Protein AF-A0A662AGE9-F1 (afdb_monomer_lite)

Secondary structure (DSSP, 8-state):
-HHHHHHHHHHHT--SGGGHHHHHHHHHHHSTTTS-HHHHHHHHHHHH-

Foldseek 3Di:
DLVVLVVLCVVQVQQAPVCLVVSLVVCCVVCVVNDDSVVSSVSSVVRRD

Sequence (49 aa):
IQAIINKIIADTGASSMKDMGKVMGMASKQLAGKADNKIVSNIVRTLLG

Radius of gyration: 9.27 Å; chains: 1; bounding box: 23×18×21 Å

pLDDT: mean 89.92, std 3.52, range [73.38, 93.88]

Structure (mmCIF, N/CA/C/O backbone):
data_AF-A0A662AGE9-F1
#
_entry.id   AF-A0A662AGE9-F1
#
loop_
_atom_site.group_PDB
_atom_site.id
_atom_site.type_symbol
_atom_site.label_atom_id
_atom_site.label_alt_id
_atom_site.label_comp_id
_atom_site.label_asym_id
_atom_site.label_entity_id
_atom_site.label_seq_id
_atom_site.pdbx_PDB_ins_code
_atom_site.Cartn_x
_atom_site.Cartn_y
_atom_site.Cartn_z
_atom_site.occupancy
_atom_site.B_iso_or_equiv
_atom_site.auth_seq_id
_atom_site.auth_comp_id
_atom_site.auth_asym_id
_atom_site.auth_atom_id
_atom_site.pdbx_PDB_model_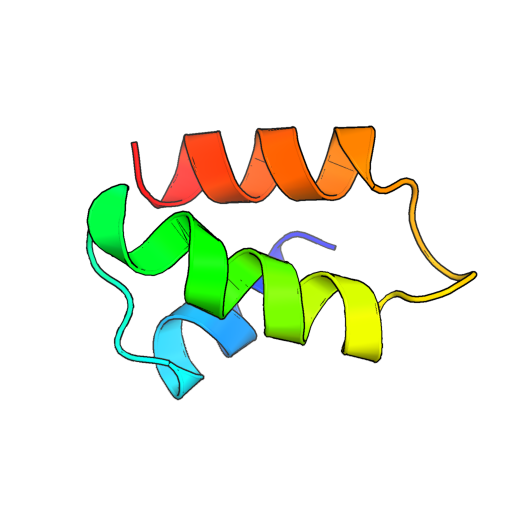num
ATOM 1 N N . ILE A 1 1 ? 2.734 3.448 -11.103 1.00 81.69 1 ILE A N 1
ATOM 2 C CA . ILE A 1 1 ? 3.089 3.307 -9.663 1.00 81.69 1 ILE A CA 1
ATOM 3 C C . ILE A 1 1 ? 1.842 3.297 -8.776 1.00 81.69 1 ILE A C 1
ATOM 5 O O . ILE A 1 1 ? 1.683 2.344 -8.029 1.00 81.69 1 ILE A O 1
ATOM 9 N N . GLN A 1 2 ? 0.921 4.263 -8.900 1.00 87.12 2 GLN A N 1
ATOM 10 C CA . GLN A 1 2 ? -0.340 4.280 -8.130 1.00 87.12 2 GLN A CA 1
ATOM 11 C C . GLN A 1 2 ? -1.138 2.968 -8.181 1.00 87.12 2 GLN A C 1
ATOM 13 O O . GLN A 1 2 ? -1.524 2.471 -7.133 1.00 87.12 2 GLN A O 1
ATOM 18 N N . ALA A 1 3 ? -1.324 2.358 -9.358 1.00 90.62 3 ALA A N 1
ATOM 19 C CA . ALA A 1 3 ? -2.041 1.080 -9.474 1.00 90.62 3 ALA A CA 1
ATOM 20 C C . ALA A 1 3 ? -1.397 -0.060 -8.659 1.00 90.62 3 ALA A C 1
ATOM 22 O O . ALA A 1 3 ? -2.100 -0.874 -8.070 1.00 90.62 3 ALA A O 1
ATOM 23 N N . ILE A 1 4 ? -0.061 -0.089 -8.585 1.00 91.06 4 ILE A N 1
ATOM 24 C CA . ILE A 1 4 ? 0.680 -1.070 -7.781 1.00 91.06 4 ILE A CA 1
ATOM 25 C C . ILE A 1 4 ? 0.423 -0.807 -6.297 1.00 91.06 4 ILE A C 1
ATOM 27 O O . ILE A 1 4 ? 0.114 -1.731 -5.558 1.00 91.06 4 ILE A O 1
ATOM 31 N N . ILE A 1 5 ? 0.481 0.456 -5.871 1.00 91.25 5 ILE A N 1
ATOM 32 C CA . ILE A 1 5 ? 0.225 0.830 -4.478 1.00 91.25 5 ILE A CA 1
ATOM 33 C C . ILE A 1 5 ? -1.226 0.529 -4.081 1.00 91.25 5 ILE A C 1
ATOM 35 O O . ILE A 1 5 ? -1.434 -0.056 -3.028 1.00 91.25 5 ILE A O 1
ATOM 39 N N . ASN A 1 6 ? -2.212 0.823 -4.932 1.00 92.12 6 ASN A N 1
ATOM 40 C CA . ASN A 1 6 ? -3.611 0.454 -4.689 1.00 92.12 6 ASN A CA 1
ATOM 41 C C . ASN A 1 6 ? -3.789 -1.057 -4.541 1.00 92.12 6 ASN A C 1
ATOM 43 O O . ASN A 1 6 ? -4.504 -1.504 -3.649 1.00 92.12 6 ASN A O 1
ATOM 47 N N . LYS A 1 7 ? -3.107 -1.846 -5.377 1.00 93.88 7 LYS A N 1
ATOM 48 C CA . LYS A 1 7 ? -3.123 -3.302 -5.246 1.00 93.88 7 LYS A CA 1
ATOM 49 C C . LYS A 1 7 ? -2.525 -3.745 -3.911 1.00 93.88 7 LYS A C 1
ATOM 51 O O . LYS A 1 7 ? -3.138 -4.537 -3.215 1.00 93.88 7 LYS A O 1
ATOM 56 N N . ILE A 1 8 ? -1.386 -3.182 -3.511 1.00 93.06 8 ILE A N 1
ATOM 57 C CA . ILE A 1 8 ? -0.764 -3.475 -2.212 1.00 93.06 8 ILE A CA 1
ATOM 58 C C . ILE A 1 8 ? -1.689 -3.077 -1.056 1.00 93.06 8 ILE A C 1
ATOM 60 O O . ILE A 1 8 ? -1.796 -3.818 -0.084 1.00 93.06 8 ILE A O 1
ATOM 64 N N . ILE A 1 9 ? -2.365 -1.931 -1.133 1.00 92.44 9 ILE A N 1
ATOM 65 C CA . ILE A 1 9 ? -3.337 -1.486 -0.125 1.00 92.44 9 ILE A CA 1
ATOM 66 C C . ILE A 1 9 ? -4.486 -2.499 -0.016 1.00 92.44 9 ILE A C 1
ATOM 68 O O . ILE A 1 9 ? -4.795 -2.952 1.085 1.00 92.44 9 ILE A O 1
ATOM 72 N N . ALA A 1 10 ? -5.043 -2.937 -1.147 1.00 93.56 10 ALA A N 1
ATOM 73 C CA . ALA A 1 10 ? -6.074 -3.971 -1.176 1.00 93.56 10 ALA A CA 1
ATOM 74 C C . ALA A 1 10 ? -5.571 -5.315 -0.611 1.00 93.56 10 ALA A C 1
ATOM 76 O O . ALA A 1 10 ? -6.219 -5.893 0.257 1.00 93.56 10 ALA A O 1
ATOM 77 N N . ASP A 1 11 ? -4.384 -5.770 -1.024 1.00 93.38 11 ASP A N 1
ATOM 78 C CA . ASP A 1 11 ? -3.775 -7.031 -0.576 1.00 93.38 11 ASP A CA 1
ATOM 79 C C . ASP A 1 11 ? -3.413 -6.997 0.923 1.00 93.38 11 ASP A C 1
ATOM 81 O O . ASP A 1 11 ? -3.442 -8.014 1.615 1.00 93.38 11 ASP A O 1
ATOM 85 N N . THR A 1 12 ? -3.055 -5.823 1.454 1.00 90.44 12 THR A N 1
ATOM 86 C CA . THR A 1 12 ? -2.756 -5.641 2.885 1.00 90.44 12 THR A CA 1
ATOM 87 C C . THR A 1 12 ? -3.989 -5.497 3.757 1.00 90.44 12 THR A C 1
ATOM 89 O O . THR A 1 12 ? -3.844 -5.669 4.974 1.00 90.44 12 THR A O 1
ATOM 92 N N . GLY A 1 13 ? -5.133 -5.135 3.171 1.00 91.12 13 GLY A N 1
ATOM 93 C CA . GLY A 1 13 ? -6.287 -4.615 3.896 1.00 91.12 13 GLY A CA 1
ATOM 94 C C . GLY A 1 13 ? -6.008 -3.274 4.581 1.00 91.12 13 GLY A C 1
ATOM 95 O O . GLY A 1 13 ? -6.651 -2.964 5.579 1.00 91.12 13 GLY A O 1
ATOM 96 N N . ALA A 1 14 ? -5.013 -2.514 4.110 1.00 93.75 14 ALA A N 1
ATOM 97 C CA . ALA A 1 14 ? -4.674 -1.224 4.693 1.00 93.75 14 ALA A CA 1
ATOM 98 C C . ALA A 1 14 ? -5.802 -0.219 4.458 1.00 93.75 14 ALA A C 1
ATOM 100 O O . ALA A 1 14 ? -6.269 -0.046 3.335 1.00 93.75 14 ALA A O 1
ATOM 101 N N . SER A 1 15 ? -6.212 0.472 5.515 1.00 88.19 15 SER A N 1
ATOM 102 C CA . SER A 1 15 ? -7.297 1.454 5.439 1.00 88.19 15 SER A CA 1
ATOM 103 C C . SER A 1 15 ? -6.965 2.762 6.146 1.00 88.19 15 SER A C 1
ATOM 105 O O . SER A 1 15 ? -7.783 3.675 6.155 1.00 88.19 15 SER A O 1
ATOM 107 N N . SER A 1 16 ? -5.796 2.859 6.784 1.00 91.06 16 SER A N 1
ATOM 108 C CA . SER A 1 16 ? -5.391 4.059 7.510 1.00 91.06 16 SER A CA 1
ATOM 109 C C . SER A 1 16 ? -3.881 4.268 7.494 1.00 91.06 16 SER A C 1
ATOM 111 O O . SER A 1 16 ? -3.101 3.346 7.253 1.00 91.06 16 SER A O 1
ATOM 113 N N . MET A 1 17 ? -3.448 5.470 7.873 1.00 91.12 17 MET A N 1
ATOM 114 C CA . MET A 1 17 ? -2.031 5.794 8.082 1.00 91.12 17 MET A CA 1
ATOM 115 C C . MET A 1 17 ? -1.304 4.861 9.068 1.00 91.12 17 MET A C 1
ATOM 117 O O . MET A 1 17 ? -0.079 4.765 9.009 1.00 91.12 17 MET A O 1
ATOM 121 N N . LYS A 1 18 ? -2.015 4.135 9.945 1.00 90.94 18 LYS A N 1
ATOM 122 C CA . LYS A 1 18 ? -1.408 3.119 10.829 1.00 90.94 18 LYS A CA 1
ATOM 123 C C . LYS A 1 18 ? -0.827 1.945 10.037 1.00 90.94 18 LYS A C 1
ATOM 125 O O . LYS A 1 18 ? 0.185 1.372 10.433 1.00 90.94 18 LYS A O 1
ATOM 130 N N . ASP A 1 19 ? -1.418 1.645 8.886 1.00 93.25 19 ASP A N 1
ATOM 131 C CA . ASP A 1 19 ? -1.009 0.556 7.999 1.00 93.25 19 ASP A CA 1
ATOM 132 C C . ASP A 1 19 ? 0.106 0.975 7.035 1.00 93.25 19 ASP A C 1
ATOM 134 O O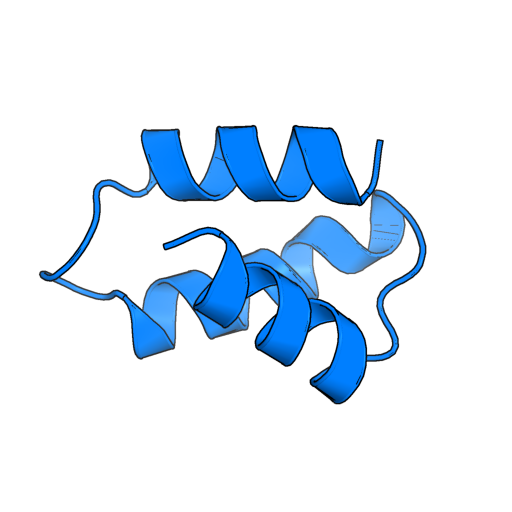 . ASP A 1 19 ? 0.665 0.145 6.313 1.00 93.25 19 ASP A O 1
ATOM 138 N N . MET A 1 20 ? 0.479 2.259 7.038 1.00 90.81 20 MET A N 1
ATOM 139 C CA . MET A 1 20 ? 1.477 2.811 6.129 1.00 90.81 20 MET A CA 1
ATOM 140 C C . MET A 1 20 ? 2.813 2.072 6.226 1.00 90.81 20 MET A C 1
ATOM 142 O O . MET A 1 20 ? 3.430 1.820 5.198 1.00 90.81 20 MET A O 1
ATOM 146 N N . GLY A 1 21 ? 3.246 1.651 7.420 1.00 90.06 21 GLY A N 1
ATOM 147 C CA . GLY A 1 21 ? 4.473 0.859 7.573 1.00 90.06 21 GLY A CA 1
ATOM 148 C C . GLY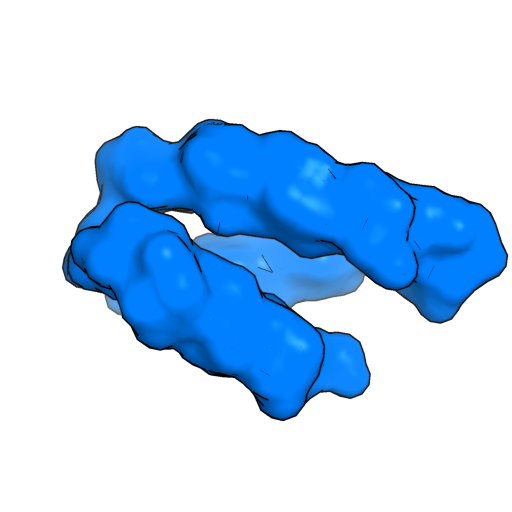 A 1 21 ? 4.419 -0.481 6.827 1.00 90.06 21 GLY A C 1
ATOM 149 O O . GLY A 1 21 ? 5.387 -0.873 6.173 1.00 90.06 21 GLY A O 1
ATOM 150 N N . LYS A 1 22 ? 3.261 -1.150 6.853 1.00 92.69 22 LYS A N 1
ATOM 151 C CA . LYS A 1 22 ? 3.018 -2.424 6.159 1.00 92.69 22 LYS A CA 1
ATOM 152 C C . LYS A 1 22 ? 2.990 -2.227 4.641 1.00 92.69 22 LYS A C 1
ATOM 154 O O . LYS A 1 22 ? 3.674 -2.952 3.916 1.00 92.69 22 LYS A O 1
ATOM 159 N N . VAL A 1 23 ? 2.253 -1.218 4.169 1.00 93.62 23 VAL A N 1
ATOM 160 C CA . VAL A 1 23 ? 2.157 -0.872 2.740 1.00 93.62 23 VAL A CA 1
ATOM 161 C C . VAL A 1 23 ? 3.517 -0.444 2.195 1.00 93.62 23 VAL A C 1
ATOM 163 O O . VAL A 1 23 ? 3.935 -0.947 1.157 1.00 93.62 23 VAL A O 1
ATOM 166 N N . MET A 1 24 ? 4.251 0.407 2.917 1.00 91.81 24 MET A N 1
ATOM 167 C CA . MET A 1 24 ? 5.603 0.832 2.546 1.00 91.81 24 MET A CA 1
ATOM 168 C C . MET A 1 24 ? 6.578 -0.343 2.499 1.00 91.81 24 MET A C 1
ATOM 170 O O . MET A 1 24 ? 7.368 -0.430 1.565 1.00 91.81 24 MET A O 1
ATOM 174 N N . GLY A 1 25 ? 6.516 -1.279 3.451 1.00 91.88 25 GLY A N 1
ATOM 175 C CA . GLY A 1 25 ? 7.372 -2.467 3.446 1.00 91.88 25 GLY A CA 1
ATOM 176 C C . GLY A 1 25 ? 7.178 -3.337 2.201 1.00 91.88 25 GLY A C 1
ATOM 177 O O . GLY A 1 25 ? 8.154 -3.771 1.586 1.00 91.88 25 GLY A O 1
ATOM 178 N N . MET A 1 26 ? 5.927 -3.563 1.787 1.00 92.56 26 MET A N 1
ATOM 179 C CA . MET A 1 26 ? 5.644 -4.305 0.555 1.00 92.56 26 MET A CA 1
ATOM 180 C C . MET A 1 26 ? 5.932 -3.501 -0.709 1.00 92.56 26 MET A C 1
ATOM 182 O O . MET A 1 26 ? 6.529 -4.043 -1.638 1.00 92.56 26 MET A O 1
ATOM 186 N N . ALA A 1 27 ? 5.586 -2.215 -0.739 1.00 92.06 27 ALA A N 1
ATOM 187 C CA . ALA A 1 27 ? 5.852 -1.349 -1.880 1.00 92.06 27 ALA A CA 1
ATOM 188 C C . ALA A 1 27 ? 7.353 -1.213 -2.138 1.00 92.06 27 ALA A C 1
ATOM 190 O O . ALA A 1 27 ? 7.780 -1.398 -3.272 1.00 92.06 27 ALA A O 1
ATOM 191 N N . SER A 1 28 ? 8.164 -1.003 -1.099 1.00 88.69 28 SER A N 1
ATOM 192 C CA . SER A 1 28 ? 9.625 -0.952 -1.215 1.00 88.69 28 SER A CA 1
ATOM 193 C C . SER A 1 28 ? 10.210 -2.263 -1.732 1.00 88.69 28 SER A C 1
ATOM 195 O O . SER A 1 28 ? 11.136 -2.224 -2.529 1.00 88.69 28 SER A O 1
ATOM 197 N N . LYS A 1 29 ? 9.667 -3.429 -1.34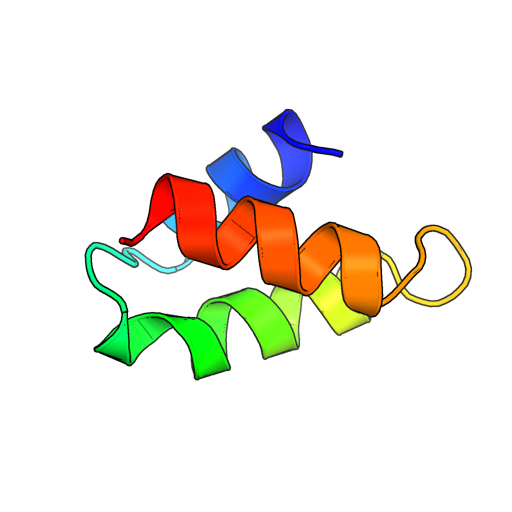7 1.00 89.62 29 LYS A N 1
ATOM 198 C CA . LYS A 1 29 ? 10.105 -4.724 -1.901 1.00 89.62 29 LYS A CA 1
ATOM 199 C C . LYS A 1 29 ? 9.734 -4.880 -3.376 1.00 89.62 29 LYS A C 1
ATOM 201 O O . LYS A 1 29 ? 10.549 -5.336 -4.168 1.00 89.62 29 LYS A O 1
ATOM 206 N N . GLN A 1 30 ? 8.512 -4.509 -3.751 1.00 88.81 30 GLN A N 1
ATOM 207 C CA . GLN A 1 30 ? 7.998 -4.694 -5.112 1.00 88.81 30 GLN A CA 1
ATOM 208 C C . GLN A 1 30 ? 8.552 -3.658 -6.104 1.00 88.81 30 GLN A C 1
ATOM 210 O O . GLN A 1 30 ? 8.670 -3.931 -7.300 1.00 88.81 30 GLN A O 1
ATOM 215 N N . LEU A 1 31 ? 8.898 -2.472 -5.600 1.00 88.56 31 LEU A N 1
ATOM 216 C CA . LEU A 1 31 ? 9.402 -1.330 -6.359 1.00 88.56 31 LEU A CA 1
ATOM 217 C C . LEU A 1 31 ? 10.896 -1.062 -6.122 1.00 88.56 31 LEU A C 1
ATOM 219 O O . LEU A 1 31 ? 11.404 -0.053 -6.614 1.00 88.56 31 LEU A O 1
ATOM 223 N N . ALA A 1 32 ? 11.608 -1.951 -5.421 1.00 86.62 32 ALA A N 1
ATOM 224 C CA . ALA A 1 32 ? 13.051 -1.849 -5.209 1.00 86.62 32 ALA A CA 1
ATOM 225 C C . ALA A 1 32 ? 13.779 -1.674 -6.551 1.00 86.62 32 ALA A C 1
ATOM 227 O O . ALA A 1 32 ? 13.621 -2.488 -7.462 1.00 86.62 32 ALA A O 1
ATOM 228 N N . GLY A 1 33 ? 14.538 -0.584 -6.689 1.00 84.69 33 GLY A N 1
ATOM 229 C CA . GLY A 1 33 ? 15.265 -0.251 -7.921 1.00 84.69 33 GLY A CA 1
ATOM 230 C C . GLY A 1 33 ? 14.385 0.153 -9.115 1.00 84.69 33 GLY A C 1
ATOM 231 O O . GLY A 1 33 ? 14.915 0.386 -10.195 1.00 84.69 33 GLY A O 1
ATOM 232 N N . LYS A 1 34 ? 13.058 0.243 -8.942 1.00 86.81 34 LYS A N 1
ATOM 233 C CA . LYS A 1 34 ? 12.090 0.624 -9.990 1.00 86.81 34 LYS A CA 1
ATOM 234 C C . LYS A 1 34 ? 11.390 1.954 -9.719 1.00 86.81 34 LYS A C 1
ATOM 236 O O . LYS A 1 34 ? 10.862 2.555 -10.650 1.00 86.81 34 LYS A O 1
ATOM 241 N N . ALA A 1 35 ?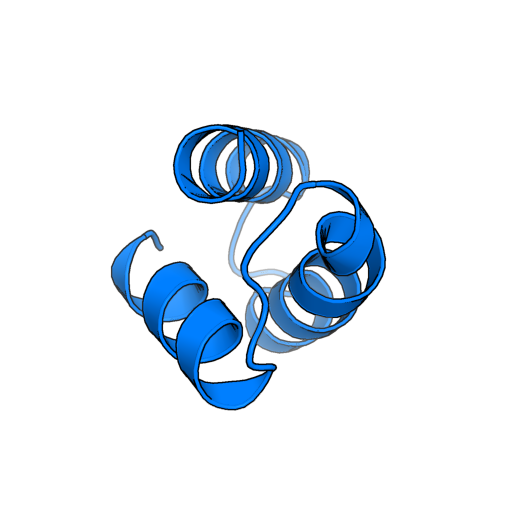 11.337 2.396 -8.465 1.00 85.56 35 ALA A N 1
ATOM 242 C CA . ALA A 1 35 ? 10.770 3.685 -8.094 1.00 85.56 35 ALA A CA 1
ATOM 243 C C . ALA A 1 35 ? 11.511 4.304 -6.906 1.00 85.56 35 ALA A C 1
ATOM 245 O O . ALA A 1 35 ? 12.023 3.601 -6.037 1.00 85.56 35 ALA A O 1
ATOM 246 N N . ASP A 1 36 ? 11.506 5.634 -6.855 1.00 89.31 36 ASP A N 1
ATOM 247 C CA . ASP A 1 36 ? 12.054 6.404 -5.745 1.00 89.31 36 ASP A CA 1
ATOM 248 C C . ASP A 1 36 ? 11.208 6.231 -4.476 1.00 89.31 36 ASP A C 1
ATOM 250 O O . ASP A 1 36 ? 10.001 6.501 -4.480 1.00 89.31 36 ASP A O 1
ATOM 254 N N . ASN A 1 37 ? 11.837 5.856 -3.358 1.00 85.44 37 ASN A N 1
ATOM 255 C CA . ASN A 1 37 ? 11.144 5.650 -2.076 1.00 85.44 37 ASN A CA 1
ATOM 256 C C . ASN A 1 37 ? 10.372 6.896 -1.619 1.00 85.44 37 ASN A C 1
ATOM 258 O O . ASN A 1 37 ? 9.316 6.785 -0.992 1.00 85.44 37 ASN A O 1
ATOM 262 N N . LYS A 1 38 ? 10.864 8.091 -1.969 1.00 89.31 38 LYS A N 1
ATOM 263 C CA . LYS A 1 38 ? 10.188 9.360 -1.680 1.00 89.31 38 LYS A CA 1
ATOM 264 C C . LYS A 1 38 ? 8.854 9.480 -2.426 1.00 89.31 38 LYS A C 1
ATOM 266 O O . LYS A 1 38 ? 7.861 9.892 -1.832 1.00 89.31 38 LYS A O 1
ATOM 271 N N . ILE A 1 39 ? 8.814 9.076 -3.699 1.00 90.62 39 ILE A N 1
ATOM 272 C CA . ILE A 1 39 ? 7.593 9.086 -4.520 1.00 90.62 39 ILE A CA 1
ATOM 273 C C . ILE A 1 39 ? 6.587 8.072 -3.971 1.00 90.62 39 ILE A C 1
ATOM 275 O O . ILE A 1 39 ? 5.415 8.400 -3.802 1.00 90.62 39 ILE A O 1
ATOM 279 N N . VAL A 1 40 ? 7.049 6.863 -3.641 1.00 89.94 40 VAL A N 1
ATOM 280 C CA . VAL A 1 40 ? 6.203 5.809 -3.060 1.00 89.94 40 VAL A CA 1
ATOM 281 C C . VAL A 1 40 ? 5.576 6.280 -1.747 1.00 89.94 40 VAL A C 1
ATOM 283 O O . VAL A 1 40 ? 4.361 6.195 -1.595 1.00 89.94 40 VAL A O 1
ATOM 286 N N . SER A 1 41 ? 6.377 6.855 -0.844 1.00 89.75 41 SER A N 1
ATOM 287 C CA . SER A 1 41 ? 5.908 7.378 0.446 1.00 89.75 41 SER A CA 1
ATOM 288 C C . SER A 1 41 ? 4.842 8.462 0.293 1.00 89.75 41 SER A C 1
ATOM 290 O O . SER A 1 41 ? 3.812 8.415 0.966 1.00 89.75 41 SER A O 1
ATOM 292 N N . ASN A 1 42 ? 5.042 9.400 -0.638 1.00 92.44 42 ASN A N 1
ATOM 293 C CA . ASN A 1 42 ? 4.056 10.442 -0.915 1.00 92.44 42 ASN A CA 1
ATOM 294 C C . ASN A 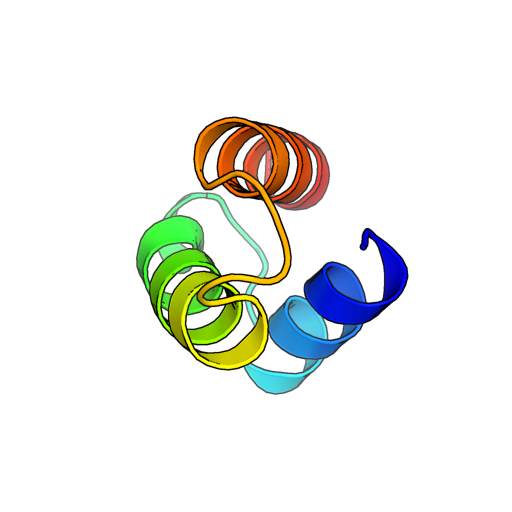1 42 ? 2.737 9.851 -1.423 1.00 92.44 42 ASN A C 1
ATOM 296 O O . ASN A 1 42 ? 1.682 10.218 -0.921 1.00 92.44 42 ASN A O 1
ATOM 300 N N . ILE A 1 43 ? 2.787 8.903 -2.364 1.00 91.75 43 ILE A N 1
ATOM 301 C CA . ILE A 1 43 ? 1.575 8.283 -2.916 1.00 91.75 43 ILE A CA 1
ATOM 302 C C . ILE A 1 43 ? 0.830 7.481 -1.844 1.00 91.75 43 ILE A C 1
ATOM 304 O O . ILE A 1 43 ? -0.382 7.622 -1.725 1.00 91.75 43 ILE A O 1
ATOM 308 N N . VAL A 1 44 ? 1.531 6.665 -1.051 1.00 90.88 44 VAL A N 1
ATOM 309 C CA . VAL A 1 44 ? 0.910 5.894 0.040 1.00 90.88 44 VAL A CA 1
ATOM 310 C C . VAL A 1 44 ? 0.239 6.830 1.044 1.00 90.88 44 VAL A C 1
ATOM 312 O O . VAL A 1 44 ? -0.900 6.589 1.431 1.00 90.88 44 VAL A O 1
ATOM 315 N N . ARG A 1 45 ? 0.908 7.928 1.415 1.00 90.88 45 ARG A N 1
ATOM 316 C CA . ARG A 1 45 ? 0.351 8.945 2.313 1.00 90.88 45 ARG A CA 1
ATOM 317 C C . ARG A 1 45 ? -0.888 9.623 1.728 1.00 90.88 45 ARG A C 1
ATOM 319 O O . ARG A 1 45 ? -1.815 9.885 2.474 1.00 90.88 45 ARG A O 1
ATOM 326 N N . THR A 1 46 ? -0.924 9.899 0.426 1.00 91.31 46 THR A N 1
ATOM 327 C CA . THR A 1 46 ? -2.117 10.460 -0.232 1.00 91.31 46 THR A CA 1
ATOM 328 C C . THR A 1 46 ? -3.283 9.468 -0.277 1.00 91.31 46 THR A C 1
ATOM 330 O O . THR A 1 46 ? -4.428 9.895 -0.282 1.00 91.31 46 THR A O 1
ATOM 333 N N . LEU A 1 47 ? -3.010 8.162 -0.330 1.00 89.50 47 LEU A N 1
ATOM 334 C CA . LEU A 1 47 ? -4.045 7.126 -0.434 1.00 89.50 47 LEU A CA 1
ATOM 335 C C . LEU A 1 47 ? -4.586 6.647 0.923 1.00 89.50 47 LEU A C 1
ATOM 337 O O . LEU A 1 47 ? -5.724 6.199 0.985 1.00 89.50 47 LEU A O 1
ATOM 341 N N . LEU A 1 48 ? -3.772 6.698 1.983 1.00 86.69 48 LEU A N 1
ATOM 342 C CA . LEU A 1 48 ? -4.140 6.271 3.345 1.00 86.69 48 LEU A CA 1
ATOM 343 C C . LEU A 1 48 ? -4.432 7.436 4.305 1.00 86.69 48 LEU A C 1
ATOM 345 O O . LEU A 1 48 ? -4.794 7.183 5.459 1.00 86.69 48 LEU A O 1
ATOM 349 N N . GLY A 1 49 ? -4.160 8.665 3.860 1.00 73.38 49 GLY A N 1
ATOM 350 C CA . GLY A 1 49 ? -4.281 9.911 4.619 1.00 73.38 49 GLY A CA 1
ATOM 351 C C . GLY A 1 49 ? -5.700 10.432 4.719 1.00 73.38 49 GLY A C 1
ATOM 352 O O . GLY A 1 49 ? -6.476 10.229 3.762 1.00 73.38 49 GLY A O 1
#